Protein AF-A0A2E9YJU3-F1 (afdb_monomer)

Secondary structure (DSSP, 8-state):
--HHHHHHHHHHHHHHTT-TTEEEEEETTEEEEEEEEETTEEEEEEEEE--TT-SS-EEEEEEEESS-TT-HHHHHHHHHHHTT-TTEEEEEETTEEEEEEEEEE-TTSPEEEEEEEEEEETTEEEEEEEEEGGG-

Mean predicted aligned error: 4.12 Å

pLDDT: mean 92.67, std 6.42, range [69.62, 98.44]

Radius of gyration: 14.85 Å; Cα contacts (8 Å, |Δi|>4): 270; chains: 1; bounding box: 38×37×42 Å

Sequence (136 aa):
MKNDEVLSIQRYLRMVFENDSINLRKKDSESNMVNFFVSEENFGEISKDIDPDELDISYSLNVPLKKSLKDTDSLENTLRKIFENSKIILSERGSIEDSKEVTISKTDGDDEFIGVVFEDDNDSCTFSMPILDFDL

Nearest PDB structures (foldseek):
  2qpv-assembly1_A  TM=4.711E-01  e=2.400E-01  Agrobacterium fabrum str. C58
  6ezd-assembly2_D  TM=3.104E-01  e=1.142E-01  Candidatus Methanomethylophilus alvi Mx1201
  7ui9-assembly1_a  TM=2.641E-01  e=1.877E+00  Saccharomyces cerevisiae S288C
  6vvg-assembly1_A  TM=2.780E-01  e=4.959E+00  Cydia pomonella granulosis virus (isolate Mexican)
  6b9o-assembly1_A  TM=2.425E-01  e=7.833E+00  Canavalia ensiformis

Foldseek 3Di:
DDPVVQVLVQVLLCVQLVANQWHWADDPVDPQKIFIDRNHDTFFMKGWDDDVPDPWIKIKTKGKDQAAPVPQVVVQVVVCVRSVHNQWHWADPVPDPQKIWIWGQDPVGDTHTFFMWGDPDRRMTMTMGMDTPVSD

Structure (mmCIF, N/CA/C/O backbone):
data_AF-A0A2E9YJU3-F1
#
_entry.id   AF-A0A2E9YJU3-F1
#
loop_
_atom_site.group_PDB
_atom_site.id
_atom_site.type_symbol
_atom_site.label_atom_id
_atom_site.label_alt_id
_atom_site.label_comp_id
_atom_site.label_asym_id
_atom_site.label_entity_id
_atom_site.label_seq_id
_atom_site.pdbx_PDB_ins_code
_atom_site.Cartn_x
_atom_site.Cartn_y
_atom_site.Cartn_z
_atom_site.occupancy
_atom_site.B_iso_or_equiv
_atom_site.auth_seq_id
_atom_site.auth_comp_id
_atom_site.auth_asym_id
_atom_site.auth_atom_id
_atom_site.pdbx_PDB_model_num
ATOM 1 N N . MET A 1 1 ? 11.240 2.170 -14.035 1.00 87.38 1 MET A N 1
ATOM 2 C CA . MET A 1 1 ? 10.319 1.028 -14.024 1.00 87.38 1 MET A CA 1
ATOM 3 C C . MET A 1 1 ? 10.158 0.446 -15.421 1.00 87.38 1 MET A C 1
ATOM 5 O O . MET A 1 1 ? 9.465 0.976 -16.295 1.00 87.38 1 MET A O 1
ATOM 9 N N . LYS A 1 2 ? 10.859 -0.655 -15.655 1.00 89.44 2 LYS A N 1
ATOM 10 C CA . LYS A 1 2 ? 10.725 -1.550 -16.803 1.00 89.44 2 LYS A CA 1
ATOM 11 C C . LYS A 1 2 ? 9.389 -2.308 -16.726 1.00 89.44 2 LYS A C 1
ATOM 13 O O . LYS A 1 2 ? 8.679 -2.225 -15.735 1.00 89.44 2 LYS A O 1
ATOM 18 N N . ASN A 1 3 ? 8.962 -2.924 -17.829 1.00 90.62 3 ASN A N 1
ATOM 19 C CA . ASN A 1 3 ? 7.633 -3.559 -17.896 1.00 90.62 3 ASN A CA 1
ATOM 20 C C . ASN A 1 3 ? 7.519 -4.786 -16.980 1.00 90.62 3 ASN A C 1
ATOM 22 O O . ASN A 1 3 ? 6.478 -4.987 -16.373 1.00 90.62 3 ASN A O 1
ATOM 26 N N . ASP A 1 4 ? 8.575 -5.585 -16.903 1.00 92.00 4 ASP A N 1
ATOM 27 C CA . ASP A 1 4 ? 8.709 -6.728 -15.999 1.00 92.00 4 ASP A CA 1
ATOM 28 C C . ASP A 1 4 ? 8.586 -6.309 -14.530 1.00 92.00 4 ASP A C 1
ATOM 30 O O . ASP A 1 4 ? 7.757 -6.877 -13.831 1.00 92.00 4 ASP A O 1
ATOM 34 N N . GLU A 1 5 ? 9.301 -5.258 -14.105 1.00 92.19 5 GLU A N 1
ATOM 35 C CA . GLU A 1 5 ? 9.189 -4.698 -12.744 1.00 92.19 5 GLU A CA 1
ATOM 36 C C . GLU A 1 5 ? 7.727 -4.347 -12.412 1.00 92.19 5 GLU A C 1
ATOM 38 O O . GLU A 1 5 ? 7.192 -4.764 -11.390 1.00 92.19 5 GLU A O 1
ATOM 43 N N . VAL A 1 6 ? 7.039 -3.643 -13.318 1.00 95.25 6 VAL A N 1
ATOM 44 C CA . VAL A 1 6 ? 5.631 -3.253 -13.131 1.00 95.25 6 VAL A CA 1
ATOM 45 C C . VAL A 1 6 ? 4.711 -4.471 -13.024 1.00 95.25 6 VAL A C 1
ATOM 47 O O . VAL A 1 6 ? 3.803 -4.485 -12.198 1.00 95.25 6 VAL A O 1
ATOM 50 N N . LEU A 1 7 ? 4.929 -5.502 -13.842 1.00 96.00 7 LEU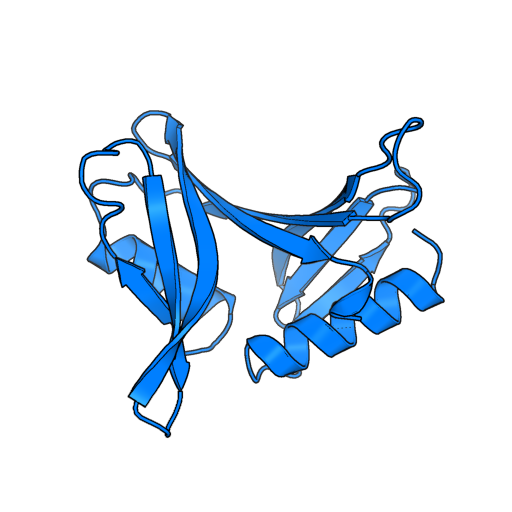 A N 1
ATOM 51 C CA . LEU A 1 7 ? 4.113 -6.716 -13.803 1.00 96.00 7 LEU A CA 1
ATOM 52 C C . LEU A 1 7 ? 4.333 -7.518 -12.515 1.00 96.00 7 LEU A C 1
ATOM 54 O O . LEU A 1 7 ? 3.355 -8.036 -11.973 1.00 96.00 7 LEU A O 1
ATOM 58 N N . SER A 1 8 ? 5.570 -7.596 -12.016 1.00 96.31 8 SER A N 1
ATOM 59 C CA . SER A 1 8 ? 5.870 -8.251 -10.739 1.00 96.31 8 SER A CA 1
ATOM 60 C C . SER A 1 8 ? 5.212 -7.521 -9.572 1.00 96.31 8 SER A C 1
ATOM 62 O O . SER A 1 8 ? 4.471 -8.144 -8.815 1.00 96.31 8 SER A O 1
ATOM 64 N N . ILE A 1 9 ? 5.356 -6.192 -9.491 1.00 96.94 9 ILE A N 1
ATOM 65 C CA . ILE A 1 9 ? 4.713 -5.387 -8.439 1.00 96.94 9 ILE A CA 1
ATOM 66 C C . ILE A 1 9 ? 3.189 -5.530 -8.505 1.00 96.94 9 ILE A C 1
ATOM 68 O O . ILE A 1 9 ? 2.538 -5.742 -7.485 1.00 96.94 9 ILE A O 1
ATOM 72 N N . GLN A 1 10 ? 2.595 -5.478 -9.702 1.00 98.00 10 GLN A N 1
ATOM 73 C CA . GLN A 1 10 ? 1.153 -5.672 -9.858 1.00 98.00 10 GLN A CA 1
ATOM 74 C C . GLN A 1 10 ? 0.714 -7.052 -9.354 1.00 98.00 10 GLN A C 1
ATOM 76 O O . GLN A 1 10 ? -0.299 -7.158 -8.667 1.00 98.00 10 GLN A O 1
ATOM 81 N N . ARG A 1 11 ? 1.455 -8.115 -9.690 1.00 98.06 11 ARG A N 1
ATOM 82 C CA . ARG A 1 11 ? 1.152 -9.475 -9.228 1.00 98.06 11 ARG A CA 1
ATOM 83 C C . ARG A 1 11 ? 1.248 -9.583 -7.708 1.00 98.06 11 ARG A C 1
ATOM 85 O O . ARG A 1 11 ? 0.362 -10.184 -7.104 1.00 98.06 11 ARG A O 1
ATOM 92 N N . TYR A 1 12 ? 2.287 -9.002 -7.119 1.00 97.50 12 TYR A N 1
ATOM 93 C CA . TYR A 1 12 ? 2.477 -8.959 -5.675 1.00 97.50 12 TYR A CA 1
ATOM 94 C C . TYR A 1 12 ? 1.304 -8.257 -4.978 1.00 97.50 12 TYR A C 1
ATOM 96 O O . TYR A 1 12 ? 0.652 -8.857 -4.128 1.00 97.50 12 TYR A O 1
ATOM 104 N N . LEU A 1 13 ? 0.933 -7.051 -5.417 1.00 97.81 13 LEU A N 1
ATOM 105 C CA . LEU A 1 13 ? -0.185 -6.303 -4.828 1.00 97.81 13 LEU A CA 1
ATOM 106 C C . LEU A 1 13 ? -1.520 -7.051 -4.938 1.00 97.81 13 LEU A C 1
ATOM 108 O O . LEU A 1 13 ? -2.276 -7.101 -3.970 1.00 97.81 13 LEU A O 1
ATOM 112 N N . ARG A 1 14 ? -1.806 -7.687 -6.083 1.00 97.81 14 ARG A N 1
ATOM 113 C CA . ARG A 1 14 ? -3.010 -8.525 -6.245 1.00 97.81 14 ARG A CA 1
ATOM 114 C C . ARG A 1 14 ? -3.053 -9.677 -5.245 1.00 97.81 14 ARG A C 1
ATOM 116 O O . ARG A 1 14 ? -4.126 -10.016 -4.761 1.00 97.81 14 ARG A O 1
ATOM 123 N N . MET A 1 15 ? -1.900 -10.269 -4.944 1.00 95.88 15 MET A N 1
ATOM 124 C CA . MET A 1 15 ? -1.774 -11.362 -3.984 1.00 95.88 15 MET A CA 1
ATOM 125 C C . MET A 1 15 ? -1.931 -10.874 -2.540 1.00 95.88 15 MET A C 1
ATOM 127 O O . MET A 1 15 ? -2.719 -11.462 -1.805 1.00 95.88 15 MET A O 1
ATOM 131 N N . VAL A 1 16 ? -1.252 -9.789 -2.152 1.00 95.12 16 VAL A N 1
ATOM 132 C CA . VAL A 1 16 ? -1.346 -9.203 -0.801 1.00 95.12 16 VAL A CA 1
ATOM 133 C C . VAL A 1 16 ? -2.779 -8.783 -0.481 1.00 95.12 16 VAL A C 1
ATOM 135 O O . VAL A 1 16 ? -3.328 -9.167 0.552 1.00 95.12 16 VAL A O 1
ATOM 138 N N . PHE A 1 17 ? -3.408 -8.033 -1.391 1.00 96.00 17 PHE A N 1
ATOM 139 C CA . PHE A 1 17 ? -4.756 -7.500 -1.200 1.00 96.00 17 PHE A CA 1
ATOM 140 C C . PHE A 1 17 ? -5.869 -8.458 -1.639 1.00 96.00 17 PHE A C 1
ATOM 142 O O . PHE A 1 17 ? -7.036 -8.104 -1.495 1.00 96.00 17 PHE A O 1
ATOM 149 N N . GLU A 1 18 ? -5.545 -9.650 -2.150 1.00 95.94 18 GLU A N 1
ATOM 150 C CA . GLU A 1 18 ? -6.515 -10.608 -2.707 1.00 95.94 18 GLU A CA 1
ATOM 151 C C . GLU A 1 18 ? -7.483 -9.953 -3.724 1.00 95.94 18 GLU A C 1
ATOM 153 O O . GLU A 1 18 ? -8.669 -10.279 -3.776 1.00 95.94 18 GLU A O 1
ATOM 158 N N . ASN A 1 19 ? -6.981 -9.002 -4.523 1.00 96.94 19 ASN A N 1
ATOM 159 C CA . ASN A 1 19 ? -7.784 -8.184 -5.433 1.00 96.94 19 ASN A CA 1
ATOM 160 C C . ASN A 1 19 ? -7.186 -8.127 -6.847 1.00 96.94 19 ASN A C 1
ATOM 162 O O . ASN A 1 19 ? -6.258 -7.363 -7.110 1.00 96.94 19 ASN A O 1
ATOM 166 N N . ASP A 1 20 ? -7.783 -8.865 -7.788 1.00 97.50 20 ASP A N 1
ATOM 167 C CA . ASP A 1 20 ? -7.374 -8.908 -9.200 1.00 97.50 20 ASP A CA 1
ATOM 168 C C . ASP A 1 20 ? -7.656 -7.617 -9.993 1.00 97.50 20 ASP A C 1
ATOM 170 O O . ASP A 1 20 ? -7.087 -7.421 -11.074 1.00 97.50 20 ASP A O 1
ATOM 174 N N . SER A 1 21 ? -8.494 -6.717 -9.472 1.00 97.56 21 SER A N 1
ATOM 175 C CA . SER A 1 21 ? -8.818 -5.423 -10.088 1.00 97.56 21 SER A CA 1
ATOM 176 C C . SER A 1 21 ? -7.668 -4.414 -9.997 1.00 97.56 21 SER A C 1
ATOM 178 O O . SER A 1 21 ? -7.710 -3.378 -10.668 1.00 97.56 21 SER A O 1
ATOM 180 N N . ILE A 1 22 ? -6.629 -4.697 -9.201 1.00 98.44 22 ILE A N 1
ATOM 181 C CA . ILE A 1 22 ? -5.434 -3.851 -9.094 1.00 98.44 22 ILE A CA 1
ATOM 182 C C . ILE A 1 22 ? -4.681 -3.837 -10.426 1.00 98.44 22 ILE A C 1
ATOM 184 O O . ILE A 1 22 ? -4.344 -4.886 -10.983 1.00 98.44 22 ILE A O 1
ATOM 188 N N . ASN A 1 23 ? -4.375 -2.648 -10.938 1.00 97.75 23 ASN A N 1
ATOM 189 C CA . ASN A 1 23 ? -3.628 -2.456 -12.175 1.00 97.75 23 ASN A CA 1
ATOM 190 C C . ASN A 1 23 ? -2.597 -1.338 -12.027 1.00 97.75 23 ASN A C 1
ATOM 192 O O . ASN A 1 23 ? -2.862 -0.309 -11.411 1.00 97.75 23 ASN A O 1
ATOM 196 N N . LEU A 1 24 ? -1.434 -1.512 -12.650 1.00 97.25 24 LEU A N 1
ATOM 197 C CA . LEU A 1 24 ? -0.387 -0.497 -12.695 1.00 97.25 24 LEU A CA 1
ATOM 198 C C . LEU A 1 24 ? -0.222 0.025 -14.116 1.00 97.25 24 LEU A C 1
ATOM 200 O O . LEU A 1 24 ? -0.097 -0.743 -15.072 1.00 97.25 24 LEU A O 1
ATOM 204 N N . ARG A 1 25 ? -0.204 1.350 -14.267 1.00 94.81 25 ARG A N 1
ATOM 205 C CA . ARG A 1 25 ? -0.028 2.001 -15.572 1.00 94.81 25 ARG A CA 1
ATOM 206 C C . ARG A 1 25 ? 1.150 2.957 -15.504 1.00 94.81 25 ARG A C 1
ATOM 208 O O . ARG A 1 25 ? 1.219 3.810 -14.622 1.00 94.81 25 ARG A O 1
ATOM 215 N N . LYS A 1 26 ? 2.080 2.825 -16.445 1.00 91.31 26 LYS A N 1
ATOM 216 C CA . LYS A 1 26 ? 3.242 3.714 -16.531 1.00 91.31 26 LYS A CA 1
ATOM 217 C C . LYS A 1 26 ? 2.815 5.158 -16.759 1.00 91.31 26 LYS A C 1
ATOM 219 O O . LYS A 1 26 ? 1.867 5.408 -17.499 1.00 91.31 26 LYS A O 1
ATOM 224 N N . LYS A 1 27 ? 3.539 6.094 -16.146 1.00 85.19 27 LYS A N 1
ATOM 225 C CA . LYS A 1 27 ? 3.466 7.511 -16.502 1.00 85.19 27 LYS A CA 1
ATOM 226 C C . LYS A 1 27 ? 4.358 7.753 -17.721 1.00 85.19 27 LYS A C 1
ATOM 228 O O . LYS A 1 27 ? 5.533 7.399 -17.701 1.00 85.19 27 LYS A O 1
ATOM 233 N N . ASP A 1 28 ? 3.818 8.377 -18.766 1.00 76.62 28 ASP A N 1
ATOM 234 C CA . ASP A 1 28 ? 4.572 8.659 -20.000 1.00 76.62 28 ASP A CA 1
ATOM 235 C C . ASP A 1 28 ? 5.784 9.577 -19.759 1.00 76.62 28 ASP A C 1
ATOM 237 O O . ASP A 1 28 ? 6.788 9.492 -20.464 1.00 76.62 28 ASP A O 1
ATOM 241 N N . SER A 1 29 ? 5.701 10.451 -18.751 1.00 74.75 29 SER A N 1
ATOM 242 C CA . SER A 1 29 ? 6.708 11.467 -18.434 1.00 74.75 29 SER A CA 1
ATOM 243 C C . SER A 1 29 ? 7.723 11.058 -17.365 1.00 74.75 29 SER A C 1
ATOM 245 O O . SER A 1 29 ? 8.734 11.740 -17.210 1.00 74.75 29 SER A O 1
ATOM 247 N N . GLU A 1 30 ? 7.478 9.981 -16.617 1.00 77.50 30 GLU A N 1
ATOM 248 C CA . GLU A 1 30 ? 8.240 9.655 -15.407 1.00 77.50 30 GLU A CA 1
ATOM 249 C C . GLU A 1 30 ? 8.636 8.184 -15.402 1.00 77.50 30 GLU A C 1
ATOM 251 O O . GLU A 1 30 ? 7.863 7.295 -15.051 1.00 77.50 30 GLU A O 1
ATOM 256 N N . SER A 1 31 ? 9.883 7.912 -15.787 1.00 81.94 31 SER A N 1
ATOM 257 C CA . SER A 1 31 ? 10.358 6.540 -15.953 1.00 81.94 31 SER A CA 1
ATOM 258 C C . SER A 1 31 ? 10.399 5.751 -14.645 1.00 81.94 31 SER A C 1
ATOM 260 O O . SER A 1 31 ? 10.359 4.526 -14.709 1.00 81.94 31 SER A O 1
ATOM 262 N N . ASN A 1 32 ? 10.460 6.405 -13.481 1.00 88.81 32 ASN A N 1
ATOM 263 C CA . ASN A 1 32 ? 10.581 5.773 -12.162 1.00 88.81 32 ASN A CA 1
ATOM 264 C C . ASN A 1 32 ? 9.272 5.717 -11.371 1.00 88.81 32 ASN A C 1
ATOM 266 O O . ASN A 1 32 ? 9.302 5.293 -10.220 1.00 88.81 32 ASN A O 1
ATOM 270 N N . MET A 1 33 ? 8.146 6.098 -11.977 1.00 93.06 33 MET A N 1
ATOM 271 C CA . MET A 1 33 ? 6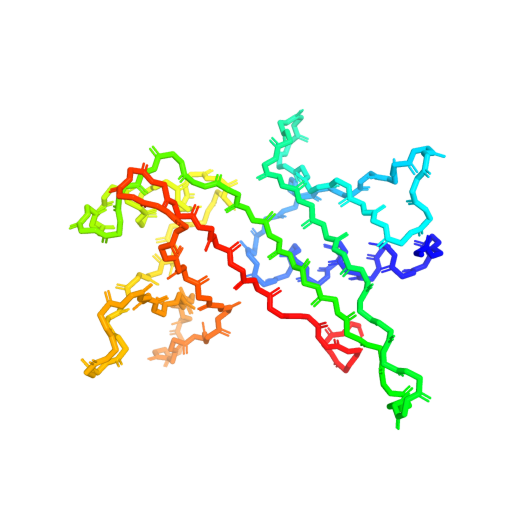.845 6.072 -11.319 1.00 93.06 33 MET A CA 1
ATOM 272 C C . MET A 1 33 ? 5.792 5.376 -12.172 1.00 93.06 33 MET A C 1
ATOM 274 O O . MET A 1 33 ? 5.798 5.442 -13.406 1.00 93.06 33 MET A O 1
ATOM 278 N N . VAL A 1 34 ? 4.853 4.722 -11.502 1.00 96.12 34 VAL A N 1
ATOM 279 C CA . VAL A 1 34 ? 3.648 4.176 -12.126 1.00 96.12 34 VAL A CA 1
ATOM 280 C C . VAL A 1 34 ? 2.426 4.556 -11.312 1.00 96.12 34 VAL A C 1
ATOM 282 O O . VAL A 1 34 ? 2.475 4.613 -10.092 1.00 96.12 34 VAL A O 1
ATOM 285 N N . ASN A 1 35 ? 1.320 4.810 -11.994 1.00 97.12 35 ASN A N 1
ATOM 286 C CA . ASN A 1 35 ? 0.041 5.065 -11.350 1.00 97.12 35 ASN A CA 1
ATOM 287 C C . ASN A 1 35 ? -0.563 3.747 -10.852 1.00 97.12 35 ASN A C 1
ATOM 289 O O . ASN A 1 35 ? -0.549 2.744 -11.579 1.00 97.12 35 ASN A O 1
ATOM 293 N N . PHE A 1 36 ? -1.130 3.785 -9.651 1.00 98.06 36 PHE A N 1
ATOM 294 C CA . PHE A 1 36 ? -1.820 2.680 -9.003 1.00 98.06 36 PHE A CA 1
ATOM 295 C C . PHE A 1 36 ? -3.331 2.819 -9.195 1.00 98.06 36 PHE A C 1
ATOM 297 O O . PHE A 1 36 ? -3.952 3.771 -8.723 1.00 98.06 36 PHE A O 1
ATOM 304 N N . PHE A 1 37 ? -3.919 1.854 -9.895 1.00 98.25 37 PHE A N 1
ATOM 305 C CA . PHE A 1 37 ? -5.349 1.798 -10.154 1.00 98.25 37 PHE A CA 1
ATOM 306 C C . PHE A 1 37 ? -5.988 0.615 -9.440 1.00 98.25 37 PHE A C 1
ATOM 308 O O . PHE A 1 37 ? -5.421 -0.479 -9.411 1.00 98.25 37 PHE A O 1
ATOM 315 N N . VAL A 1 38 ? -7.219 0.814 -8.978 1.00 97.44 38 VAL A N 1
ATOM 316 C CA . VAL A 1 38 ? -8.144 -0.279 -8.665 1.00 97.44 38 VAL A CA 1
ATOM 317 C C . VAL A 1 38 ? -9.347 -0.127 -9.581 1.00 97.44 38 VAL A C 1
ATOM 319 O O . VAL A 1 38 ? -9.968 0.936 -9.650 1.00 97.44 38 VAL A O 1
ATOM 322 N N . SER A 1 39 ? -9.629 -1.173 -10.356 1.00 94.38 39 SER A N 1
ATOM 323 C CA . SER A 1 39 ? -10.532 -1.090 -11.504 1.00 94.38 39 SER A CA 1
ATOM 324 C C . SER A 1 39 ? -10.075 0.012 -12.484 1.00 94.38 39 SER A C 1
ATOM 326 O O . SER A 1 39 ? -9.009 -0.109 -13.087 1.00 94.38 39 SER A O 1
ATOM 328 N N . GLU A 1 40 ? -10.845 1.094 -12.639 1.00 93.88 40 GLU A N 1
ATOM 329 C CA . GLU A 1 40 ? -10.536 2.212 -13.548 1.00 93.88 40 GLU A CA 1
ATOM 330 C C . GLU A 1 40 ? -10.174 3.517 -12.821 1.00 93.88 40 GLU A C 1
ATOM 332 O O . GLU A 1 40 ? -9.873 4.522 -13.469 1.00 93.88 40 GLU A O 1
ATOM 337 N N . GLU A 1 41 ? -10.183 3.522 -11.487 1.00 96.81 41 GLU A N 1
ATOM 338 C CA . GLU A 1 41 ? -9.900 4.710 -10.681 1.00 96.81 41 GLU A CA 1
ATOM 339 C C . GLU A 1 41 ? -8.440 4.720 -10.219 1.00 96.81 41 GLU A C 1
ATOM 341 O O . GLU A 1 41 ? -7.899 3.694 -9.808 1.00 96.81 41 GLU A O 1
ATOM 346 N N . ASN A 1 42 ? -7.787 5.882 -10.332 1.00 97.00 42 ASN A N 1
ATOM 347 C CA . ASN A 1 42 ? -6.423 6.084 -9.852 1.00 97.00 42 ASN A CA 1
ATOM 348 C C . ASN A 1 42 ? -6.463 6.481 -8.375 1.00 97.00 42 ASN A C 1
ATOM 350 O O . ASN A 1 42 ? -7.042 7.516 -8.041 1.00 97.00 42 ASN A O 1
ATOM 354 N N . PHE A 1 43 ? -5.804 5.700 -7.527 1.00 97.75 43 PHE A N 1
ATOM 355 C CA . PHE A 1 43 ? -5.744 5.945 -6.089 1.00 97.75 43 PHE A CA 1
ATOM 356 C C . PHE A 1 43 ? -4.373 6.396 -5.606 1.00 97.75 43 PHE A C 1
ATOM 358 O O . PHE A 1 43 ? -4.252 6.797 -4.455 1.00 97.75 43 PHE A O 1
ATOM 365 N N . GLY A 1 44 ? -3.345 6.364 -6.448 1.00 97.12 44 GLY A N 1
ATOM 366 C CA . GLY A 1 44 ? -2.011 6.718 -6.002 1.00 97.12 44 GLY A CA 1
ATOM 367 C C . GLY A 1 44 ? -0.933 6.381 -7.007 1.00 97.12 44 GLY A C 1
ATOM 368 O O . GLY A 1 44 ? -1.167 6.234 -8.209 1.00 97.12 44 GLY A O 1
ATOM 369 N N . GLU A 1 45 ? 0.277 6.236 -6.504 1.00 97.06 45 GLU A N 1
ATOM 370 C CA . GLU A 1 45 ? 1.427 5.924 -7.332 1.00 97.06 45 GLU A CA 1
ATOM 371 C C . GLU A 1 45 ? 2.413 5.031 -6.607 1.00 97.06 45 GLU A C 1
ATOM 373 O O . GLU A 1 45 ? 2.471 4.988 -5.382 1.00 97.06 45 GLU A O 1
ATOM 378 N N . ILE A 1 46 ? 3.188 4.307 -7.402 1.00 97.00 46 ILE A N 1
ATOM 379 C CA . ILE A 1 46 ? 4.345 3.569 -6.935 1.00 97.00 46 ILE A CA 1
ATOM 380 C C . ILE A 1 46 ? 5.568 4.286 -7.466 1.00 97.00 46 ILE A C 1
ATOM 382 O O . ILE A 1 46 ? 5.689 4.493 -8.679 1.00 97.00 46 ILE A O 1
ATOM 386 N N . SER A 1 47 ? 6.471 4.643 -6.567 1.00 94.94 47 SER A N 1
ATOM 387 C CA . SER A 1 47 ? 7.790 5.166 -6.894 1.00 94.94 47 SER A CA 1
ATOM 388 C C . SER A 1 47 ? 8.834 4.070 -6.719 1.00 94.94 47 SER A C 1
ATOM 390 O O . SER A 1 47 ? 8.721 3.204 -5.852 1.00 94.94 47 SER A O 1
ATOM 392 N N . LYS A 1 48 ? 9.834 4.074 -7.599 1.00 92.62 48 LYS A N 1
ATOM 393 C CA . LYS A 1 48 ? 11.034 3.252 -7.456 1.00 92.62 48 LYS A CA 1
ATOM 394 C C . LYS A 1 48 ? 12.042 4.061 -6.658 1.00 92.62 48 LYS A C 1
ATOM 396 O O . LYS A 1 48 ? 12.433 5.132 -7.131 1.00 92.62 48 LYS A O 1
ATOM 401 N N . ASP A 1 49 ? 12.457 3.543 -5.515 1.00 85.94 49 ASP A N 1
ATOM 402 C CA . ASP A 1 49 ? 13.573 4.098 -4.768 1.00 85.94 49 ASP A CA 1
ATOM 403 C C . ASP A 1 49 ? 14.875 3.475 -5.285 1.00 85.94 49 ASP A C 1
ATOM 405 O O . ASP A 1 49 ? 14.947 2.283 -5.603 1.00 85.94 49 ASP A O 1
ATOM 409 N N . ILE A 1 50 ? 15.878 4.318 -5.498 1.00 75.81 50 ILE A N 1
ATOM 410 C CA . ILE A 1 50 ? 17.190 3.904 -5.991 1.00 75.81 50 ILE A CA 1
ATOM 411 C C . ILE A 1 50 ? 18.206 4.595 -5.104 1.00 75.81 50 ILE A C 1
ATOM 413 O O . ILE A 1 50 ? 18.625 5.720 -5.395 1.00 75.81 50 ILE A O 1
ATOM 417 N N . ASP A 1 51 ? 18.612 3.901 -4.050 1.00 79.25 51 ASP A N 1
ATOM 418 C CA . ASP A 1 51 ? 19.794 4.283 -3.302 1.00 79.25 51 ASP A CA 1
ATOM 419 C C . ASP A 1 51 ? 21.035 3.799 -4.081 1.00 79.25 51 ASP A C 1
ATOM 421 O O . ASP A 1 51 ? 21.173 2.601 -4.338 1.00 79.25 51 ASP A O 1
ATOM 425 N N . PRO A 1 52 ? 21.927 4.700 -4.538 1.00 75.69 52 PRO A N 1
ATOM 426 C CA . PRO A 1 52 ? 23.143 4.307 -5.249 1.00 75.69 52 PRO A CA 1
ATOM 427 C C . PRO A 1 52 ? 24.119 3.478 -4.397 1.00 75.69 52 PRO A C 1
ATOM 429 O O . PRO A 1 52 ? 25.017 2.856 -4.972 1.00 75.69 52 PRO A O 1
ATOM 432 N N . ASP A 1 53 ? 23.967 3.485 -3.072 1.00 82.38 53 ASP A N 1
ATOM 433 C CA . ASP A 1 53 ? 24.784 2.729 -2.125 1.00 82.38 53 ASP A CA 1
ATOM 434 C C . ASP A 1 53 ? 24.162 1.364 -1.758 1.00 82.38 53 ASP A C 1
ATOM 436 O O . ASP A 1 53 ? 24.842 0.528 -1.152 1.00 82.38 53 ASP A O 1
ATOM 440 N N . GLU A 1 54 ? 22.917 1.089 -2.173 1.00 77.81 54 GLU A N 1
ATOM 441 C CA . GLU A 1 54 ? 22.247 -0.202 -1.984 1.00 77.81 54 GLU A CA 1
ATOM 442 C C . GLU A 1 54 ? 22.218 -1.033 -3.276 1.00 77.81 54 GLU A C 1
ATOM 444 O O . GLU A 1 54 ? 22.088 -0.534 -4.395 1.00 77.81 54 GLU A O 1
ATOM 449 N N . LEU A 1 55 ? 22.377 -2.351 -3.123 1.00 75.69 55 LEU A N 1
ATOM 450 C CA . LEU A 1 55 ? 22.257 -3.294 -4.241 1.00 75.69 55 LEU A CA 1
ATOM 451 C C . LEU A 1 55 ? 20.797 -3.630 -4.551 1.00 75.69 55 LEU A C 1
ATOM 453 O O . LEU A 1 55 ? 20.482 -3.971 -5.696 1.00 75.69 55 LEU A O 1
ATOM 457 N N . ASP A 1 56 ? 19.941 -3.533 -3.537 1.00 81.38 56 ASP A N 1
ATOM 458 C CA . ASP A 1 56 ? 18.555 -3.958 -3.599 1.00 81.38 56 ASP A CA 1
ATOM 459 C C . ASP A 1 56 ? 17.682 -2.791 -4.063 1.00 81.38 56 ASP A C 1
ATOM 461 O O . ASP A 1 56 ? 17.913 -1.624 -3.747 1.00 81.38 56 ASP A O 1
ATOM 465 N N . ILE A 1 57 ? 16.676 -3.107 -4.872 1.00 86.50 57 ILE A N 1
ATOM 466 C CA . ILE A 1 57 ? 15.716 -2.117 -5.353 1.00 86.50 57 ILE A CA 1
ATOM 467 C C . ILE A 1 57 ? 14.496 -2.177 -4.445 1.00 86.50 57 ILE A C 1
ATOM 469 O O . ILE A 1 57 ? 13.907 -3.243 -4.279 1.00 86.50 57 ILE A O 1
ATOM 473 N N . SER A 1 58 ? 14.051 -1.029 -3.946 1.00 91.25 58 SER A N 1
ATOM 474 C CA . SER A 1 58 ? 12.784 -0.926 -3.232 1.00 91.25 58 SER A CA 1
ATOM 475 C C . SER A 1 58 ? 11.786 -0.056 -3.990 1.00 91.25 58 SER A C 1
ATOM 477 O O . SER A 1 58 ? 12.119 0.763 -4.856 1.00 91.25 58 SER A O 1
ATOM 479 N N . TYR A 1 59 ? 10.515 -0.285 -3.699 1.00 94.62 59 TYR A N 1
ATOM 480 C CA . TYR A 1 59 ? 9.410 0.491 -4.225 1.00 94.62 59 TYR A CA 1
ATOM 481 C C . TYR A 1 59 ? 8.511 0.928 -3.075 1.00 94.62 59 TYR A C 1
ATOM 483 O O . TYR A 1 59 ? 8.451 0.286 -2.028 1.00 94.62 59 TYR A O 1
ATOM 491 N N . SER A 1 60 ? 7.783 2.018 -3.281 1.00 95.88 60 SER A N 1
ATOM 492 C CA . SER A 1 60 ? 6.829 2.529 -2.302 1.00 95.88 60 SER A CA 1
ATOM 493 C C . SER A 1 60 ? 5.516 2.840 -2.997 1.00 95.88 60 SER A C 1
ATOM 495 O O . SER A 1 60 ? 5.473 3.683 -3.894 1.00 95.88 60 SER A O 1
ATOM 497 N N . LEU A 1 61 ? 4.451 2.142 -2.602 1.00 97.94 61 LEU A N 1
ATOM 498 C CA . LEU A 1 61 ? 3.083 2.499 -2.967 1.00 97.94 61 LEU A CA 1
ATOM 499 C C . LEU A 1 61 ? 2.604 3.602 -2.027 1.00 97.94 61 LEU A C 1
ATOM 501 O O . LEU A 1 61 ? 2.558 3.385 -0.823 1.00 97.94 61 LEU A O 1
ATOM 505 N N . ASN A 1 62 ? 2.194 4.738 -2.585 1.00 97.94 62 ASN A N 1
ATOM 506 C CA . ASN A 1 62 ? 1.653 5.875 -1.851 1.00 97.94 62 ASN A CA 1
ATOM 507 C C . ASN A 1 62 ? 0.230 6.180 -2.324 1.00 97.94 62 ASN A C 1
ATOM 509 O O . ASN A 1 62 ? -0.007 6.419 -3.512 1.00 97.94 62 ASN A O 1
ATOM 513 N N . VAL A 1 63 ? -0.715 6.173 -1.387 1.00 98.19 63 VAL A N 1
ATOM 514 C CA . VAL A 1 63 ? -2.141 6.432 -1.611 1.00 98.19 63 VAL A CA 1
ATOM 515 C C . VAL A 1 63 ? -2.555 7.614 -0.730 1.00 98.19 63 VAL A C 1
ATOM 517 O O . VAL A 1 63 ? -2.671 7.445 0.487 1.00 98.19 63 VAL A O 1
ATOM 520 N N . PRO A 1 64 ? -2.779 8.810 -1.303 1.00 97.25 64 PRO A N 1
ATOM 521 C CA . PRO A 1 64 ? -3.247 9.960 -0.541 1.00 97.25 64 PRO A CA 1
ATOM 522 C C . PRO A 1 64 ? -4.700 9.775 -0.083 1.00 97.25 64 PRO A C 1
ATOM 524 O O . PRO A 1 64 ? -5.593 9.420 -0.857 1.00 97.25 64 PRO A O 1
ATOM 527 N N . LEU A 1 65 ? -4.958 10.091 1.180 1.00 96.56 65 LEU A N 1
ATOM 528 C CA . LEU A 1 65 ? -6.238 9.955 1.865 1.00 96.56 65 LEU A CA 1
ATOM 529 C C . LEU A 1 65 ? -6.696 11.329 2.358 1.00 96.56 65 LEU A C 1
ATOM 531 O O . LEU A 1 65 ? -6.054 11.976 3.178 1.00 96.56 65 LEU A O 1
ATOM 535 N N . LYS A 1 66 ? -7.867 11.776 1.901 1.00 93.56 66 LYS A N 1
ATOM 536 C CA . LYS A 1 66 ? -8.466 13.061 2.315 1.00 93.56 66 LYS A CA 1
ATOM 537 C C . LYS A 1 66 ? -9.222 12.924 3.637 1.00 93.56 66 LYS A C 1
ATOM 539 O O . LYS A 1 66 ? -10.443 13.117 3.683 1.00 93.56 66 LYS A O 1
ATOM 544 N N . LYS A 1 67 ? -8.520 12.457 4.666 1.00 93.38 6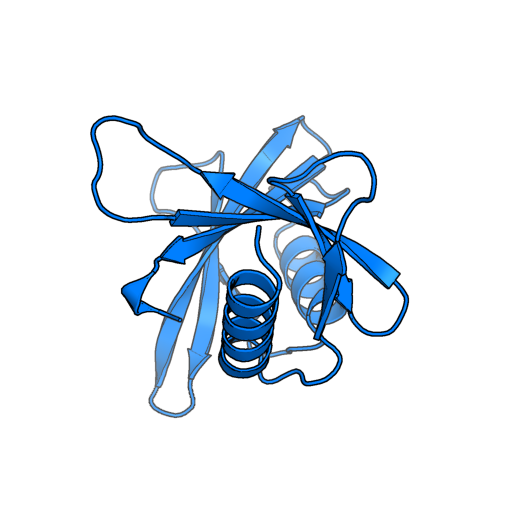7 LYS A N 1
ATOM 545 C CA . LYS A 1 67 ? -9.041 12.142 5.997 1.00 93.38 67 LYS A CA 1
ATOM 546 C C . LYS A 1 67 ? -7.961 12.413 7.040 1.00 93.38 67 LYS A C 1
ATOM 548 O O . LYS A 1 67 ? -6.804 12.108 6.797 1.00 93.38 67 LYS A O 1
ATOM 553 N N . SER A 1 68 ? -8.371 12.922 8.200 1.00 93.25 68 SER A N 1
ATOM 554 C CA . SER A 1 68 ? -7.488 13.115 9.354 1.00 93.25 68 SER A CA 1
ATOM 555 C C . SER A 1 68 ? -7.153 11.781 10.021 1.00 93.25 68 SER A C 1
ATOM 557 O O . SER A 1 68 ? -8.037 10.931 10.172 1.00 93.25 68 SER A O 1
ATOM 559 N N . LEU A 1 69 ? -5.921 11.640 10.520 1.00 93.00 69 LEU A N 1
ATOM 560 C CA . LEU A 1 69 ? -5.439 10.450 11.233 1.00 93.00 69 LEU A CA 1
ATOM 561 C C . LEU A 1 69 ? -6.295 10.101 12.462 1.00 93.00 69 LEU A C 1
ATOM 563 O O . LEU A 1 69 ? -6.449 8.934 12.828 1.00 93.00 69 LEU A O 1
ATOM 567 N N . LYS A 1 70 ? -6.907 11.119 13.078 1.00 90.94 70 LYS A N 1
ATOM 568 C CA . LYS A 1 70 ? -7.776 10.981 14.258 1.00 90.94 70 LYS A CA 1
ATOM 569 C C . LYS A 1 70 ? -9.082 10.246 13.954 1.00 90.94 70 LYS A C 1
ATOM 571 O O . LYS A 1 70 ? -9.683 9.679 14.862 1.00 90.94 70 LYS A O 1
ATOM 576 N N . ASP A 1 71 ? -9.522 10.234 12.697 1.00 93.00 71 ASP A N 1
ATOM 577 C CA . ASP A 1 71 ? -10.747 9.564 12.251 1.00 93.00 71 ASP A CA 1
ATOM 578 C C . ASP A 1 71 ? -10.434 8.129 11.786 1.00 93.00 71 ASP A C 1
ATOM 580 O O . ASP A 1 71 ? -10.524 7.786 10.604 1.00 93.00 71 ASP A O 1
ATOM 584 N N . THR A 1 72 ? -9.998 7.289 12.733 1.00 92.62 72 THR A N 1
ATOM 585 C CA . THR A 1 72 ? -9.448 5.946 12.452 1.00 92.62 72 THR A CA 1
ATOM 586 C C . THR A 1 72 ? -10.446 5.038 11.736 1.00 92.62 72 THR A C 1
ATOM 588 O O . THR A 1 72 ? -10.104 4.446 10.715 1.00 92.62 72 THR A O 1
ATOM 591 N N . ASP A 1 73 ? -11.697 4.983 12.202 1.00 94.62 73 ASP A N 1
ATOM 592 C CA . ASP A 1 73 ? -12.735 4.134 11.599 1.00 94.62 73 ASP A CA 1
ATOM 593 C C . ASP A 1 73 ? -13.005 4.523 10.137 1.00 94.62 73 ASP A C 1
ATOM 595 O O . ASP A 1 73 ? -13.227 3.685 9.262 1.00 94.62 73 ASP A O 1
ATOM 599 N N . SER A 1 74 ? -13.002 5.821 9.850 1.00 94.75 74 SER A N 1
ATOM 600 C CA . SER A 1 74 ? -13.219 6.380 8.515 1.00 94.75 74 SER A CA 1
ATOM 601 C C . SER A 1 74 ? -12.034 6.102 7.593 1.00 94.75 74 SER A C 1
ATOM 603 O O . SER A 1 74 ? -12.249 5.768 6.425 1.00 94.75 74 SER A O 1
ATOM 605 N N . LEU A 1 75 ? -10.802 6.175 8.106 1.00 96.12 75 LEU A N 1
ATOM 606 C CA . LEU A 1 75 ? -9.583 5.799 7.384 1.00 96.12 75 LEU A CA 1
ATOM 607 C C . LEU A 1 75 ? -9.556 4.309 7.050 1.00 96.12 75 LEU A C 1
ATOM 609 O O . LEU A 1 75 ? -9.392 3.955 5.883 1.00 96.12 75 LEU A O 1
ATOM 613 N N . GLU A 1 76 ? -9.807 3.447 8.033 1.00 97.25 76 GLU A N 1
ATOM 614 C CA . GLU A 1 76 ? -9.880 1.998 7.835 1.00 97.25 76 GLU A CA 1
ATOM 615 C C . GLU A 1 76 ? -10.935 1.644 6.780 1.00 97.25 76 GLU A C 1
ATOM 617 O O . GLU A 1 76 ? -10.652 0.946 5.806 1.00 97.25 76 GLU A O 1
ATOM 622 N N . ASN A 1 77 ? -12.140 2.208 6.896 1.00 97.31 77 ASN A N 1
ATOM 623 C CA . ASN A 1 77 ? -13.194 2.011 5.903 1.00 97.31 77 ASN A CA 1
ATOM 624 C C . ASN A 1 77 ? -12.838 2.576 4.522 1.00 97.31 77 ASN A C 1
ATOM 626 O O . ASN A 1 77 ? -13.332 2.067 3.515 1.00 97.31 77 ASN A O 1
ATOM 630 N N . THR A 1 78 ? -12.026 3.631 4.451 1.00 97.12 78 THR A N 1
ATOM 631 C CA . THR A 1 78 ? -11.549 4.189 3.181 1.00 97.12 78 THR A CA 1
ATOM 632 C C . THR A 1 78 ? -10.569 3.227 2.518 1.00 97.12 78 THR A C 1
ATOM 634 O O . THR A 1 78 ? -10.776 2.878 1.359 1.00 97.12 78 THR A O 1
ATOM 637 N N . LEU A 1 79 ? -9.580 2.714 3.251 1.00 97.75 79 LEU A N 1
ATOM 638 C CA . LEU A 1 79 ? -8.625 1.732 2.727 1.00 97.75 79 LEU A CA 1
ATOM 639 C C . LEU A 1 79 ? -9.319 0.441 2.290 1.00 97.75 79 LEU A C 1
ATOM 641 O O . LEU A 1 79 ? -9.102 -0.016 1.170 1.00 97.75 79 LEU A O 1
ATOM 645 N N . ARG A 1 80 ? -10.236 -0.094 3.107 1.00 97.81 80 ARG A N 1
ATOM 646 C CA . ARG A 1 80 ? -11.032 -1.278 2.742 1.00 97.81 80 ARG A CA 1
ATOM 647 C C . ARG A 1 80 ? -11.797 -1.099 1.431 1.00 97.81 80 ARG A C 1
ATOM 649 O O . ARG A 1 80 ? -11.949 -2.056 0.681 1.00 97.81 80 ARG A O 1
ATOM 656 N N . LYS A 1 81 ? -12.286 0.115 1.153 1.00 97.31 81 LYS A N 1
ATOM 657 C CA . LYS A 1 81 ? -12.980 0.436 -0.103 1.00 97.31 81 LYS A CA 1
ATOM 658 C C . LYS A 1 81 ? -12.017 0.577 -1.273 1.00 97.31 81 LYS A C 1
ATOM 660 O O . LYS A 1 81 ? -12.294 0.003 -2.315 1.00 97.31 81 LYS A O 1
ATOM 665 N N . ILE A 1 82 ? -10.916 1.311 -1.096 1.00 97.31 82 ILE A N 1
ATOM 666 C CA . ILE A 1 82 ? -9.902 1.520 -2.141 1.00 97.31 82 ILE A CA 1
ATOM 667 C C . ILE A 1 82 ? -9.351 0.176 -2.614 1.00 97.31 82 ILE A C 1
ATOM 669 O O . ILE A 1 82 ? -9.352 -0.097 -3.806 1.00 97.31 82 ILE A O 1
ATOM 673 N N . PHE A 1 83 ? -8.922 -0.673 -1.681 1.00 97.38 83 PHE A N 1
ATOM 674 C CA . PHE A 1 83 ? -8.308 -1.964 -1.994 1.00 97.38 83 PHE A CA 1
ATOM 675 C C . PHE A 1 83 ? -9.327 -3.095 -2.196 1.00 97.38 83 PHE A C 1
ATOM 677 O O . PHE A 1 83 ? -8.927 -4.217 -2.491 1.00 97.38 83 PHE A O 1
ATOM 684 N N . GLU A 1 84 ? -10.626 -2.817 -2.043 1.00 96.75 84 GLU A N 1
ATOM 685 C CA . GLU A 1 84 ? -11.726 -3.797 -2.073 1.00 96.75 84 GLU A CA 1
ATOM 686 C C . GLU A 1 84 ? -11.485 -5.007 -1.143 1.00 96.75 84 GLU A C 1
ATOM 688 O O . GLU A 1 84 ? -11.898 -6.130 -1.426 1.00 96.75 84 GLU A O 1
ATOM 693 N N . ASN A 1 85 ? -10.828 -4.776 -0.002 1.00 96.12 85 ASN A N 1
ATOM 694 C CA . ASN A 1 85 ? -10.426 -5.811 0.945 1.00 96.12 85 ASN A CA 1
ATOM 695 C C . ASN A 1 85 ? -10.917 -5.469 2.357 1.00 96.12 85 ASN A C 1
ATOM 697 O O . ASN A 1 85 ? -10.438 -4.530 2.987 1.00 96.12 85 ASN A O 1
ATOM 701 N N . SER A 1 86 ? -11.860 -6.254 2.887 1.00 95.56 86 SER A N 1
ATOM 702 C CA . SER A 1 86 ? -12.458 -6.025 4.210 1.00 95.56 86 SER A CA 1
ATOM 703 C C . SER A 1 86 ? -11.582 -6.446 5.394 1.00 95.56 86 SER A C 1
ATOM 705 O O . SER A 1 86 ? -11.963 -6.192 6.533 1.00 95.56 86 SER A O 1
ATOM 707 N N . LYS A 1 87 ? -10.454 -7.120 5.153 1.00 95.81 87 LYS A N 1
ATOM 708 C CA . LYS A 1 87 ? -9.547 -7.649 6.185 1.00 95.81 87 LYS A CA 1
ATOM 709 C C . LYS A 1 87 ? -8.476 -6.641 6.610 1.00 95.81 87 LYS A C 1
ATOM 711 O O . LYS A 1 87 ? -7.709 -6.947 7.514 1.00 95.81 87 LYS A O 1
ATOM 716 N N . ILE A 1 88 ? -8.414 -5.469 5.970 1.00 97.25 88 ILE A N 1
ATOM 717 C CA . ILE A 1 88 ? -7.507 -4.384 6.366 1.00 97.25 88 ILE A CA 1
ATOM 718 C C . ILE A 1 88 ? -7.894 -3.885 7.759 1.00 97.25 88 ILE A C 1
ATOM 720 O O . ILE A 1 88 ? -9.082 -3.656 8.013 1.00 97.25 88 ILE A O 1
ATOM 724 N N . ILE A 1 89 ? -6.909 -3.708 8.633 1.00 96.25 89 ILE A N 1
ATOM 725 C CA . ILE A 1 89 ? -7.058 -3.211 10.004 1.00 96.25 89 ILE A CA 1
ATOM 726 C C . ILE A 1 89 ? -6.077 -2.057 10.211 1.00 96.25 89 ILE A C 1
ATOM 728 O O . ILE A 1 89 ? -4.933 -2.129 9.757 1.00 96.25 89 ILE A O 1
ATOM 732 N N . LEU A 1 90 ? -6.527 -0.996 10.886 1.00 96.25 90 LEU A N 1
ATOM 733 C CA . LEU A 1 90 ? -5.659 0.077 11.372 1.00 96.25 90 LEU A CA 1
ATOM 734 C C . LEU A 1 90 ? -5.437 -0.044 12.879 1.00 96.25 90 LEU A C 1
ATOM 736 O O . LEU A 1 90 ? -6.390 -0.158 13.650 1.00 96.25 90 LEU A O 1
ATOM 740 N N . SER A 1 91 ? -4.183 0.056 13.307 1.00 95.12 91 SER A N 1
ATOM 741 C CA . SER A 1 91 ? -3.793 -0.043 14.714 1.00 95.12 91 SER A CA 1
ATOM 742 C C . SER A 1 91 ? -2.844 1.085 15.134 1.00 95.12 91 SER A C 1
ATOM 744 O O . SER A 1 91 ? -2.183 1.731 14.317 1.00 95.12 91 SER A O 1
ATOM 746 N N . GLU A 1 92 ? -2.810 1.368 16.439 1.00 94.81 92 GLU A N 1
ATOM 747 C CA . GLU A 1 92 ? -1.904 2.372 17.005 1.00 94.81 92 GLU A CA 1
ATOM 748 C C . GLU A 1 92 ? -0.457 1.873 17.025 1.00 94.81 92 GLU A C 1
ATOM 75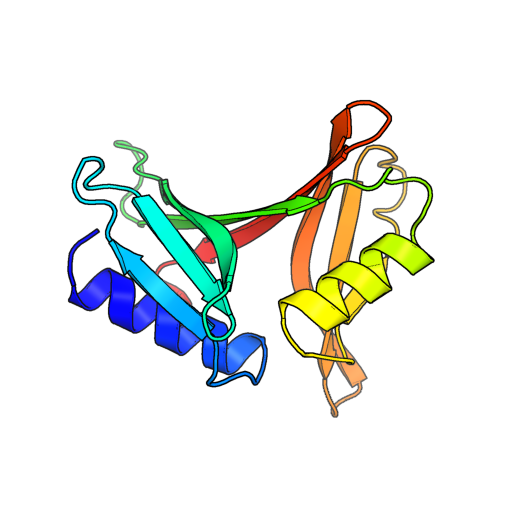0 O O . GLU A 1 92 ? -0.188 0.712 17.338 1.00 94.81 92 GLU A O 1
ATOM 755 N N . ARG A 1 93 ? 0.497 2.783 16.806 1.00 92.81 93 ARG A N 1
ATOM 756 C CA . ARG A 1 93 ? 1.939 2.482 16.797 1.00 92.81 93 ARG A CA 1
ATOM 757 C C . ARG A 1 93 ? 2.598 2.753 18.149 1.00 92.81 93 ARG A C 1
ATOM 759 O O . ARG A 1 93 ? 3.633 3.414 18.257 1.00 92.81 93 ARG A O 1
ATOM 766 N N . GLY A 1 94 ? 1.980 2.247 19.214 1.00 88.25 94 GLY A N 1
ATOM 767 C CA . GLY A 1 94 ? 2.446 2.462 20.583 1.00 88.25 94 GLY A CA 1
ATOM 768 C C . GLY A 1 94 ? 2.357 3.934 20.993 1.00 88.25 94 GLY A C 1
ATOM 769 O O . GLY A 1 94 ? 1.263 4.443 21.199 1.00 88.25 94 GLY A O 1
ATOM 770 N N . SER A 1 95 ? 3.505 4.603 21.157 1.00 87.12 95 SER A N 1
ATOM 771 C CA . SER A 1 95 ? 3.580 6.023 21.545 1.00 87.12 95 SER A CA 1
ATOM 772 C C . SER A 1 95 ? 3.743 6.988 20.367 1.00 87.12 95 SER A C 1
ATOM 774 O O . SER A 1 95 ? 3.940 8.180 20.588 1.00 87.12 95 SER A O 1
ATOM 776 N N . ILE A 1 96 ? 3.764 6.481 19.134 1.00 91.12 96 ILE A N 1
ATOM 777 C CA . ILE A 1 96 ? 3.868 7.299 17.926 1.00 91.12 96 ILE A CA 1
ATOM 778 C C . ILE A 1 96 ? 2.452 7.740 17.540 1.00 91.12 96 ILE A C 1
ATOM 780 O O . ILE A 1 96 ? 1.614 6.896 17.240 1.00 91.12 96 ILE A O 1
ATOM 784 N N . GLU A 1 97 ? 2.185 9.047 17.589 1.00 90.25 97 GLU A N 1
ATOM 785 C CA . GLU A 1 97 ? 0.838 9.615 17.387 1.00 90.25 97 GLU A CA 1
ATOM 786 C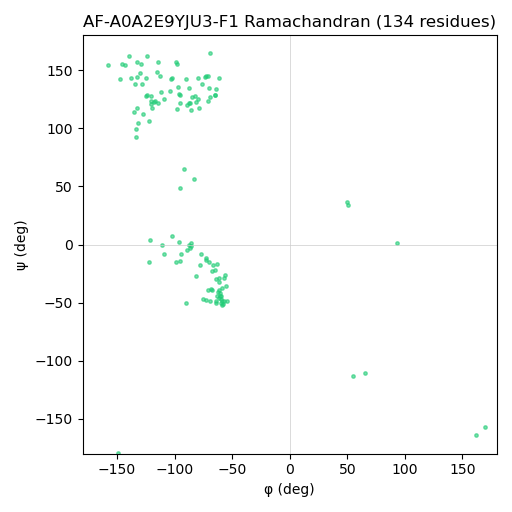 C . GLU A 1 97 ? 0.598 10.156 15.968 1.00 90.25 97 GLU A C 1
ATOM 788 O O . GLU A 1 97 ? -0.547 10.383 15.590 1.00 90.25 97 GLU A O 1
ATOM 793 N N . ASP A 1 98 ? 1.660 10.356 15.183 1.00 93.12 98 ASP A N 1
ATOM 794 C CA . ASP A 1 98 ? 1.611 10.903 13.817 1.00 93.12 98 ASP A CA 1
ATOM 795 C C . ASP A 1 98 ? 1.360 9.834 12.742 1.00 93.12 98 ASP A C 1
ATOM 797 O O . ASP A 1 98 ? 1.344 10.123 11.543 1.00 93.12 98 ASP A O 1
ATOM 801 N N . SER A 1 99 ? 1.190 8.577 13.157 1.00 96.31 99 SER A N 1
ATOM 802 C CA . SER A 1 99 ? 1.023 7.464 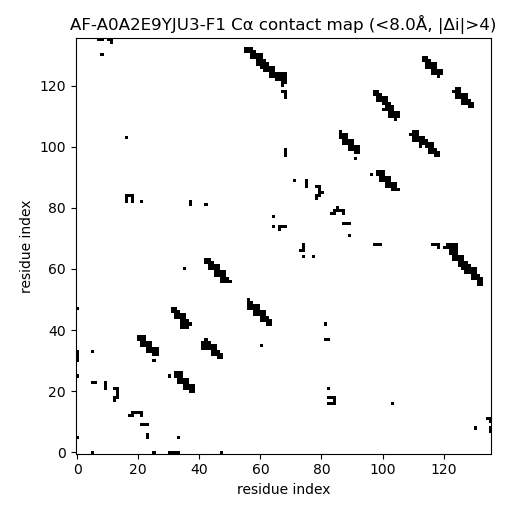12.237 1.00 96.31 99 SER A CA 1
ATOM 803 C C . SER A 1 99 ? 0.333 6.253 12.855 1.00 96.31 99 SER A C 1
ATOM 805 O O . SER A 1 99 ? 0.389 6.002 14.058 1.00 96.31 99 SER A O 1
ATOM 807 N N . LYS A 1 100 ? -0.299 5.464 11.988 1.00 97.12 100 LYS A N 1
ATOM 808 C CA . LYS A 1 100 ? -0.994 4.216 12.309 1.00 97.12 100 LYS A CA 1
ATOM 809 C C . LYS A 1 100 ? -0.455 3.082 11.464 1.00 97.12 100 LYS A C 1
ATOM 811 O O . LYS A 1 100 ? -0.106 3.271 10.301 1.00 97.12 100 LYS A O 1
ATOM 816 N N . GLU A 1 101 ? -0.375 1.910 12.063 1.00 97.12 101 GLU A N 1
ATOM 817 C CA . GLU A 1 101 ? 0.020 0.693 11.375 1.00 97.12 101 GLU A CA 1
ATOM 818 C C . GLU A 1 101 ? -1.171 0.133 10.598 1.00 97.12 101 GLU A C 1
ATOM 820 O O . GLU A 1 101 ? -2.318 0.235 11.040 1.00 97.12 101 GLU A O 1
ATOM 825 N N . VAL A 1 102 ? -0.894 -0.420 9.420 1.00 97.88 102 VAL A N 1
ATOM 826 C CA . VAL A 1 102 ? -1.887 -1.080 8.578 1.00 97.88 102 VAL A CA 1
ATOM 827 C C . VAL A 1 102 ? -1.504 -2.539 8.430 1.00 97.88 102 VAL A C 1
ATOM 829 O O . VAL A 1 102 ? -0.411 -2.861 7.953 1.00 97.88 102 VAL A O 1
ATOM 832 N N . THR A 1 103 ? -2.430 -3.414 8.798 1.00 97.19 103 THR A N 1
ATOM 833 C CA . THR A 1 103 ? -2.275 -4.860 8.660 1.00 97.19 103 THR A CA 1
ATOM 834 C C . THR A 1 103 ? -3.412 -5.470 7.842 1.00 97.19 103 THR A C 1
ATOM 836 O O . THR A 1 103 ? -4.465 -4.855 7.647 1.00 97.19 103 THR A O 1
ATOM 839 N N . ILE A 1 104 ? -3.206 -6.687 7.341 1.00 95.88 104 ILE A N 1
ATOM 840 C CA . ILE A 1 104 ? -4.248 -7.537 6.760 1.00 95.88 104 ILE A CA 1
ATOM 841 C C . ILE A 1 104 ? -4.414 -8.762 7.647 1.00 95.88 104 ILE A C 1
ATOM 843 O O . ILE A 1 104 ? -3.479 -9.544 7.813 1.00 95.88 104 ILE A O 1
ATOM 847 N N . SER A 1 105 ? -5.628 -8.974 8.150 1.00 93.38 105 SER A N 1
ATOM 848 C CA . SER A 1 105 ? -5.921 -10.151 8.964 1.00 93.38 105 SER A CA 1
ATOM 849 C C . SER A 1 105 ? -5.941 -11.433 8.134 1.00 93.38 105 SER A C 1
ATOM 851 O O . SER A 1 105 ? -6.693 -11.537 7.154 1.00 93.38 105 SER A O 1
ATOM 853 N N . LYS A 1 106 ? -5.125 -12.424 8.511 1.00 86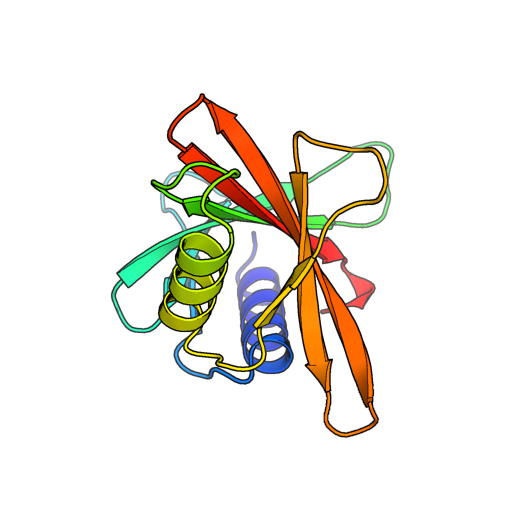.38 106 LYS A N 1
ATOM 854 C CA . LYS A 1 106 ? -5.070 -13.739 7.857 1.00 86.38 106 LYS A CA 1
ATOM 855 C C . LYS A 1 106 ? -5.890 -14.778 8.626 1.00 86.38 106 LYS A C 1
ATOM 857 O O . LYS A 1 106 ? -6.195 -14.655 9.808 1.00 86.38 106 LYS A O 1
ATOM 862 N N . THR A 1 107 ? -6.301 -15.830 7.920 1.00 74.19 107 THR A N 1
ATOM 863 C CA . THR A 1 107 ? -7.176 -16.895 8.450 1.00 74.19 107 THR A CA 1
ATOM 864 C C . THR A 1 107 ? -6.550 -17.762 9.545 1.00 74.19 107 THR A C 1
ATOM 866 O O . THR A 1 107 ? -7.280 -18.468 10.238 1.00 74.19 107 THR A O 1
ATOM 869 N N . ASP A 1 108 ? -5.229 -17.747 9.684 1.00 77.38 108 ASP A N 1
ATOM 870 C CA . ASP A 1 108 ? -4.459 -18.455 10.713 1.00 77.38 108 ASP A CA 1
ATOM 871 C C . ASP A 1 108 ? -4.307 -17.659 12.020 1.00 77.38 108 ASP A C 1
ATOM 873 O O . ASP A 1 108 ? -3.830 -18.214 13.010 1.00 77.38 108 ASP A O 1
ATOM 877 N N . GLY A 1 109 ? -4.818 -16.424 12.066 1.00 69.62 109 GLY A N 1
ATOM 878 C CA . GLY A 1 109 ? -4.840 -15.585 13.265 1.00 69.62 109 GLY A CA 1
ATOM 879 C C . GLY A 1 109 ? -3.648 -14.641 13.397 1.00 69.62 109 GLY A C 1
ATOM 880 O O . GLY A 1 109 ? -3.605 -13.900 14.377 1.00 69.62 109 GLY A O 1
ATOM 881 N N . ASP A 1 110 ? -2.734 -14.641 12.424 1.00 84.38 110 ASP A N 1
ATOM 882 C CA . ASP A 1 110 ? -1.645 -13.674 12.349 1.00 84.38 110 ASP A CA 1
ATOM 883 C C . ASP A 1 110 ? -2.042 -12.517 11.420 1.00 84.38 110 ASP A C 1
ATOM 885 O O . ASP A 1 110 ? -2.491 -12.708 10.288 1.00 84.38 110 ASP A O 1
ATOM 889 N N . ASP A 1 111 ? -1.896 -11.289 11.908 1.00 91.06 111 ASP A N 1
ATOM 890 C CA . ASP A 1 111 ? -2.089 -10.098 11.091 1.00 91.06 111 ASP A CA 1
ATOM 891 C C . ASP A 1 111 ? -0.778 -9.787 10.352 1.00 91.06 111 ASP A C 1
ATOM 893 O O . ASP A 1 111 ? 0.290 -9.679 10.957 1.00 91.06 111 ASP A O 1
ATOM 897 N N . GLU A 1 112 ? -0.844 -9.648 9.029 1.00 93.44 112 GLU A N 1
ATOM 898 C CA . GLU A 1 112 ? 0.317 -9.312 8.203 1.00 93.44 112 GLU A CA 1
ATOM 899 C C . GLU A 1 112 ? 0.469 -7.794 8.117 1.00 93.44 112 GLU A C 1
ATOM 901 O O . GLU A 1 112 ? -0.439 -7.111 7.645 1.00 93.44 112 GLU A O 1
ATOM 906 N N . PHE A 1 113 ? 1.617 -7.262 8.534 1.00 94.81 113 PHE A N 1
ATOM 907 C CA . PHE A 1 113 ? 1.960 -5.858 8.322 1.00 94.81 113 PHE A CA 1
ATOM 908 C C . PHE A 1 113 ? 2.108 -5.554 6.830 1.00 94.81 113 PHE A C 1
ATOM 910 O O . PHE A 1 113 ? 2.881 -6.214 6.139 1.00 94.81 113 PHE A O 1
ATOM 917 N N . ILE A 1 114 ? 1.419 -4.515 6.353 1.00 96.19 114 ILE A N 1
ATOM 918 C CA . ILE A 1 114 ? 1.503 -4.081 4.952 1.00 96.19 114 ILE A CA 1
ATOM 919 C C . ILE A 1 114 ? 1.953 -2.631 4.788 1.00 96.19 114 ILE A C 1
ATOM 921 O O . ILE A 1 114 ? 2.305 -2.230 3.685 1.00 96.19 114 ILE A O 1
ATOM 925 N N . GLY A 1 115 ? 1.942 -1.813 5.840 1.00 97.00 115 GLY A N 1
ATOM 926 C CA . GLY A 1 115 ? 2.365 -0.425 5.711 1.00 97.00 115 GLY A CA 1
ATOM 927 C C . GLY A 1 115 ? 1.904 0.475 6.842 1.00 97.00 115 GLY A C 1
ATOM 928 O O . GLY A 1 115 ? 1.495 0.029 7.914 1.00 97.00 115 GLY A O 1
ATOM 929 N N . VAL A 1 116 ? 1.984 1.775 6.588 1.00 97.88 116 VAL A N 1
ATOM 930 C CA . VAL A 1 116 ? 1.705 2.822 7.570 1.00 97.88 116 VAL A CA 1
ATOM 931 C C . VAL A 1 116 ? 0.835 3.892 6.928 1.00 97.88 116 VAL A C 1
ATOM 933 O O . VAL A 1 116 ? 1.072 4.289 5.791 1.00 97.88 116 VAL A O 1
ATOM 936 N N . VAL A 1 117 ? -0.160 4.386 7.659 1.00 97.81 117 VAL A N 1
ATOM 937 C CA . VAL A 1 117 ? -0.800 5.672 7.358 1.00 97.81 117 VAL A CA 1
ATOM 938 C C . VAL A 1 117 ? -0.119 6.729 8.209 1.00 97.81 117 VAL A C 1
ATOM 940 O O . VAL A 1 117 ? -0.128 6.603 9.430 1.00 97.81 117 VAL A O 1
ATOM 943 N N . PHE A 1 118 ? 0.461 7.753 7.597 1.00 96.06 118 PHE A N 1
ATOM 944 C CA . PHE A 1 118 ? 1.043 8.887 8.316 1.00 96.06 118 PHE A CA 1
ATOM 945 C C . PHE A 1 118 ? 0.295 10.179 8.001 1.00 96.06 118 PHE A C 1
ATOM 947 O O . PHE A 1 118 ? -0.273 10.333 6.919 1.00 96.06 118 PHE A O 1
ATOM 954 N N . GLU A 1 119 ? 0.257 11.079 8.978 1.00 94.50 119 GLU A N 1
ATOM 955 C CA . GLU A 1 119 ? -0.338 12.405 8.830 1.00 94.50 119 GLU A CA 1
ATOM 956 C C . GLU A 1 119 ? 0.517 13.260 7.881 1.00 94.50 119 GLU A C 1
ATOM 958 O O . GLU A 1 119 ? 1.723 13.399 8.084 1.00 94.50 119 GLU A O 1
ATOM 963 N N . ASP A 1 120 ? -0.107 13.828 6.846 1.00 91.25 120 ASP A N 1
ATOM 964 C CA . ASP A 1 120 ? 0.545 14.806 5.963 1.00 91.25 120 ASP A CA 1
ATOM 965 C C . ASP A 1 120 ? 0.316 16.222 6.507 1.00 91.25 120 ASP A C 1
ATOM 967 O O . ASP A 1 120 ? 1.240 17.018 6.692 1.00 91.25 120 ASP A O 1
ATOM 971 N N . ASP A 1 121 ? -0.950 16.524 6.788 1.00 88.62 121 ASP A N 1
ATOM 972 C CA . ASP A 1 121 ? -1.436 17.736 7.429 1.00 88.62 121 ASP A CA 1
ATOM 973 C C . ASP A 1 121 ? -2.703 17.416 8.249 1.00 88.62 121 ASP A C 1
ATOM 975 O O . ASP A 1 121 ? -3.148 16.274 8.315 1.00 88.62 121 ASP A O 1
ATOM 979 N N . ASN A 1 122 ? -3.304 18.416 8.905 1.00 84.00 122 ASN A N 1
ATOM 980 C CA . ASN A 1 122 ? -4.386 18.179 9.878 1.00 84.00 122 ASN A CA 1
ATOM 981 C C . ASN A 1 122 ? -5.598 17.397 9.318 1.00 84.00 122 ASN A C 1
ATOM 983 O O . ASN A 1 122 ? -6.333 16.770 10.089 1.00 84.00 122 ASN A O 1
ATOM 987 N N . ASP A 1 123 ? -5.832 17.471 8.003 1.00 91.00 123 ASP A N 1
ATOM 988 C CA . ASP A 1 123 ? -7.030 16.953 7.335 1.00 91.00 123 ASP A CA 1
ATOM 989 C C . ASP A 1 123 ? -6.715 15.902 6.253 1.00 91.00 123 ASP A C 1
ATOM 991 O O . ASP A 1 123 ? -7.636 15.420 5.577 1.00 91.00 123 ASP A O 1
ATOM 995 N N . SER A 1 124 ? -5.446 15.520 6.083 1.00 93.62 124 SER A N 1
ATOM 996 C CA . SER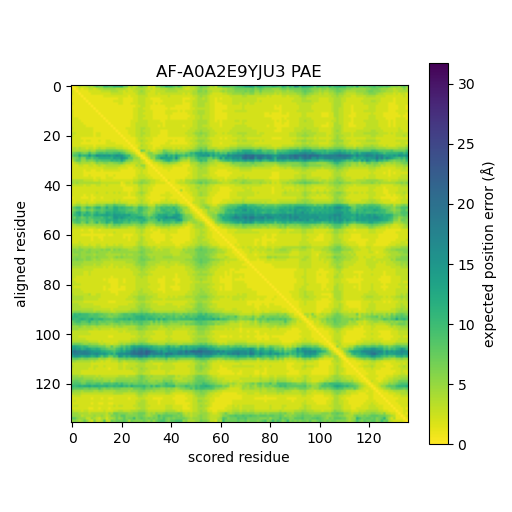 A 1 124 ? -5.038 14.489 5.132 1.00 93.62 124 SER A CA 1
ATOM 997 C C . SER A 1 124 ? -3.904 13.608 5.642 1.00 93.62 124 SER A C 1
ATOM 999 O O . SER A 1 124 ? -3.118 13.960 6.522 1.00 93.62 124 SER A O 1
ATOM 1001 N N . CYS A 1 125 ? -3.865 12.399 5.106 1.00 96.50 125 CYS A N 1
ATOM 1002 C CA . CYS A 1 125 ? -2.866 11.398 5.425 1.00 96.50 125 CYS A CA 1
ATOM 1003 C C . CYS A 1 125 ? -2.452 10.686 4.149 1.00 96.50 125 CYS A C 1
ATOM 1005 O O . CYS A 1 125 ? -3.213 10.641 3.182 1.00 96.50 125 CYS A O 1
ATOM 1007 N N . THR A 1 126 ? -1.319 10.007 4.194 1.00 97.94 126 THR A N 1
ATOM 1008 C CA . THR A 1 126 ? -0.887 9.122 3.120 1.00 97.94 126 THR A CA 1
ATOM 1009 C C . THR A 1 126 ? -0.719 7.720 3.670 1.00 97.94 126 THR A C 1
ATOM 1011 O O . THR A 1 126 ? -0.049 7.503 4.678 1.00 97.94 126 THR A O 1
ATOM 1014 N N . PHE A 1 127 ? -1.350 6.751 3.009 1.00 98.31 127 PHE A N 1
ATOM 1015 C CA . PHE A 1 127 ? -0.986 5.352 3.182 1.00 98.31 127 PHE A CA 1
ATOM 1016 C C . PHE A 1 127 ? 0.258 5.066 2.351 1.00 98.31 127 PHE A C 1
ATOM 1018 O O . PHE A 1 127 ? 0.249 5.298 1.142 1.00 98.31 127 PHE A O 1
ATOM 1025 N N . SER A 1 128 ? 1.292 4.541 2.996 1.00 98.00 128 SER A N 1
ATOM 1026 C CA . SER A 1 128 ? 2.521 4.112 2.350 1.00 98.00 128 SER A CA 1
ATOM 1027 C C . SER A 1 128 ? 2.824 2.656 2.667 1.00 98.00 128 SER A C 1
ATOM 1029 O O . SER A 1 128 ? 2.837 2.240 3.829 1.00 98.00 128 SER A O 1
ATOM 1031 N N . MET A 1 129 ? 3.072 1.888 1.611 1.00 97.62 129 MET A N 1
ATOM 1032 C CA . MET A 1 129 ? 3.448 0.482 1.669 1.00 97.62 129 MET A CA 1
ATOM 1033 C C . MET A 1 129 ? 4.825 0.307 1.021 1.00 97.62 129 MET A C 1
ATOM 1035 O O . MET A 1 129 ? 4.956 0.570 -0.182 1.00 97.62 129 MET A O 1
ATOM 1039 N N . PRO A 1 130 ? 5.845 -0.134 1.778 1.00 95.38 130 PRO A N 1
ATOM 1040 C CA . PRO A 1 130 ? 7.110 -0.549 1.192 1.00 95.38 130 PRO A CA 1
ATOM 1041 C C . PRO A 1 130 ? 6.933 -1.876 0.445 1.00 95.38 130 PRO A C 1
ATOM 1043 O O . PRO A 1 130 ? 6.154 -2.738 0.849 1.00 95.38 130 PRO A O 1
ATOM 1046 N N . ILE A 1 131 ? 7.658 -2.030 -0.657 1.00 95.19 131 ILE A N 1
ATOM 1047 C CA . ILE A 1 131 ? 7.681 -3.237 -1.485 1.00 95.19 131 ILE A CA 1
ATOM 1048 C C . ILE A 1 131 ? 9.144 -3.520 -1.804 1.00 95.19 131 ILE A C 1
ATOM 1050 O O . ILE A 1 131 ? 9.800 -2.717 -2.476 1.00 95.19 131 ILE A O 1
ATOM 1054 N N . LEU A 1 132 ? 9.664 -4.630 -1.302 1.00 91.56 132 LEU A N 1
ATOM 1055 C CA . LEU A 1 132 ? 11.070 -4.997 -1.425 1.00 91.56 132 LEU A CA 1
ATOM 1056 C C . LEU A 1 132 ? 11.246 -5.979 -2.586 1.00 91.56 132 LEU A C 1
ATOM 1058 O O . LEU A 1 132 ? 10.303 -6.655 -2.989 1.00 91.56 132 LEU A O 1
ATOM 1062 N N . ASP A 1 133 ? 12.438 -6.044 -3.177 1.00 86.69 133 ASP A N 1
ATOM 1063 C CA . ASP A 1 133 ? 12.659 -6.888 -4.358 1.00 86.69 133 ASP A CA 1
ATOM 1064 C C . ASP A 1 133 ? 12.411 -8.382 -4.093 1.00 86.69 133 ASP A C 1
ATOM 1066 O O . ASP A 1 133 ? 11.932 -9.086 -4.979 1.00 86.69 133 ASP A O 1
ATOM 1070 N N . PHE A 1 134 ? 12.677 -8.852 -2.874 1.00 85.75 134 PHE A N 1
ATOM 1071 C CA . PHE A 1 134 ? 12.457 -10.231 -2.457 1.00 85.75 134 PHE A CA 1
ATOM 1072 C C . PHE A 1 134 ? 10.975 -10.574 -2.265 1.00 85.75 134 PHE A C 1
ATOM 1074 O O . PHE A 1 134 ? 10.647 -11.759 -2.169 1.00 85.75 134 PHE A O 1
ATOM 1081 N N . ASP A 1 135 ? 10.093 -9.570 -2.217 1.00 83.94 135 ASP A N 1
ATOM 1082 C CA . ASP A 1 135 ? 8.640 -9.759 -2.185 1.00 83.94 135 ASP A CA 1
ATOM 1083 C C . ASP A 1 135 ? 8.063 -10.087 -3.584 1.00 83.94 135 ASP A C 1
ATOM 1085 O O . ASP A 1 135 ? 6.927 -10.564 -3.691 1.00 83.94 135 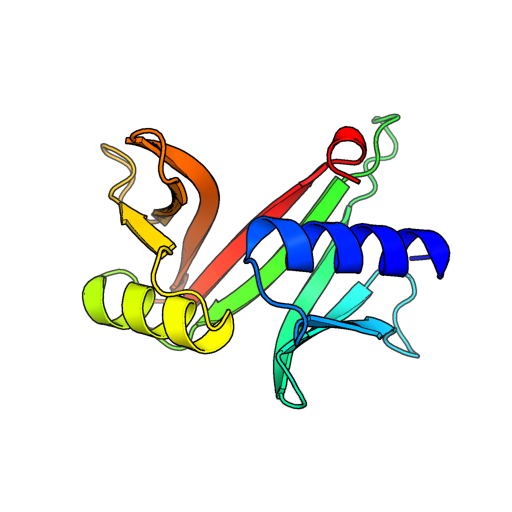ASP A O 1
ATOM 1089 N N . LEU A 1 136 ? 8.818 -9.804 -4.662 1.00 87.25 136 LEU A N 1
ATOM 1090 C CA . LEU A 1 136 ? 8.355 -9.770 -6.062 1.00 87.25 136 LEU A CA 1
ATOM 1091 C C . LEU A 1 136 ? 8.504 -11.075 -6.865 1.00 87.25 136 LEU A C 1
ATOM 1093 O O . LEU A 1 136 ? 9.438 -11.872 -6.632 1.00 87.25 136 LEU A O 1
#

Solvent-accessible surface area (backbone atoms only — not comparable to full-atom values): 7427 Å² total; per-residue (Å²): 96,57,72,66,58,50,52,35,51,37,52,38,52,22,60,77,46,74,27,83,52,47,42,68,45,76,44,95,90,37,66,49,38,28,38,32,23,42,68,91,46,78,55,35,34,33,40,58,51,79,54,92,92,50,92,70,54,38,33,38,40,40,31,73,38,91,42,30,72,88,45,49,72,61,48,36,56,46,51,23,58,65,52,71,26,86,47,51,45,70,42,79,50,82,88,46,83,62,39,30,39,30,29,38,60,43,96,88,74,56,65,43,81,54,36,37,38,32,56,74,50,88,56,24,22,35,40,40,25,77,43,51,60,89,71,86